Protein AF-A0AAP0PW08-F1 (afdb_monomer)

Organism: NCBI:txid461633

Solvent-accessible surface area (backbone atoms only — not comparable to full-atom values): 9220 Å² total; per-residue (Å²): 128,92,62,60,60,74,50,27,60,83,75,47,24,48,54,64,74,60,77,93,69,88,76,57,68,68,66,76,66,69,68,84,74,93,54,90,85,59,63,62,67,71,75,40,40,67,60,54,49,54,59,71,46,41,84,81,63,62,76,81,67,56,71,50,87,62,82,80,51,78,83,32,71,34,50,49,50,48,60,73,77,45,84,88,54,97,43,74,66,59,44,51,54,48,34,50,54,51,48,52,54,49,51,54,56,46,76,73,40,99,70,77,49,69,67,59,55,51,48,50,53,51,53,38,49,44,56,56,49,56,50,56,50,60,66,72,69,63,82,80,96,74,88,84,132

Secondary structure (DSSP, 8-state):
---GGGSGGGGTB--PPPP-----TTGGG---TT-SS--HHHHTHHHHHHHHGGGGG-----B--SPPPTT-HHHHHHHHHS---SSHHHHHHHHHHHHHHHHHHHHT-S---HHHHHHHHHHHHHHHHHHHHHHHT--------

Radius of gyration: 22.2 Å; Cα contacts (8 Å, |Δi|>4): 70; chains: 1; bounding box: 44×28×68 Å

Sequence (145 aa):
MYNPDRVMRQFGLKQRIPLLTNTSKELHKIDLRGKTDKDWSAEHSDYASMWTERASNIANDELLEEPMGFYDPYMVWYRRITRQFMSPRGAIVEALAHGITSIHQLTLGDDVSILRIRDMAASTLTTIHVDYRIHNMLPFFEESH

Foldseek 3Di:
DDFVLCCQVVVQFDHDDGDDDPPDCVVVVPDPPPPPPDDPCVVCVVVVVCVVCVVVVDDDHHGCPDPQDCPRPNNVVDVLVDDPDPDPVVLLVVLVVLLVVLVVVCVPDPDPDPVSVVVNVCSSVCSNVSVVCVVVPDDDPDDDD

InterPro domains:
  IPR019557 Aminotransferase-like, plant mobile domain [PF10536] (1-79)
  IPR044824 Protein MAINTENANCE OF MERISTEMS-like [PTHR46033] (1-88)

pLDDT: mean 73.43, std 14.14, range [30.44, 91.75]

Structure (mmCIF, N/CA/C/O backbone):
data_AF-A0AAP0PW08-F1
#
_entry.id   AF-A0AAP0PW08-F1
#
loop_
_atom_site.group_PDB
_atom_site.id
_atom_site.type_symbol
_atom_site.label_atom_id
_atom_site.label_alt_id
_atom_site.label_comp_id
_atom_site.label_asym_id
_atom_site.label_entity_id
_atom_site.label_seq_id
_atom_site.pdbx_PDB_ins_code
_atom_site.Cartn_x
_atom_site.Cartn_y
_atom_site.Cartn_z
_atom_site.occupancy
_atom_site.B_iso_or_equiv
_atom_site.auth_seq_id
_atom_site.auth_comp_id
_atom_site.auth_asym_id
_atom_site.auth_atom_id
_atom_site.pdbx_PDB_model_num
ATOM 1 N N . MET A 1 1 ? -9.154 -0.108 15.044 1.00 60.50 1 MET A N 1
ATOM 2 C CA . MET A 1 1 ? -9.624 1.006 14.192 1.00 60.50 1 MET A CA 1
ATOM 3 C C . MET A 1 1 ? -9.872 0.489 12.778 1.00 60.50 1 MET A C 1
ATOM 5 O O . MET A 1 1 ? -9.041 -0.262 12.275 1.00 60.50 1 MET A O 1
ATOM 9 N N . TYR A 1 2 ? -11.022 0.827 12.186 1.00 69.19 2 TYR A N 1
ATOM 10 C CA . TYR A 1 2 ? -11.402 0.460 10.814 1.00 69.19 2 TYR A CA 1
ATOM 11 C C . TYR A 1 2 ? -10.614 1.315 9.808 1.00 69.19 2 TYR A C 1
ATOM 13 O O . TYR A 1 2 ? -10.610 2.533 9.935 1.00 69.19 2 TYR A O 1
ATOM 21 N N . ASN A 1 3 ? -9.912 0.682 8.863 1.00 78.50 3 ASN A N 1
ATOM 22 C CA . ASN A 1 3 ? -9.014 1.341 7.902 1.00 78.50 3 ASN A CA 1
ATOM 23 C C . ASN A 1 3 ? -9.227 0.738 6.501 1.00 78.50 3 ASN A C 1
ATOM 25 O O . ASN A 1 3 ? -8.471 -0.151 6.090 1.00 78.50 3 ASN A O 1
ATOM 29 N N . PRO A 1 4 ? -10.305 1.131 5.802 1.00 79.88 4 PRO A N 1
ATOM 30 C CA . PRO A 1 4 ? -10.674 0.534 4.519 1.00 79.88 4 PRO A CA 1
ATOM 31 C C . PRO A 1 4 ? -9.646 0.846 3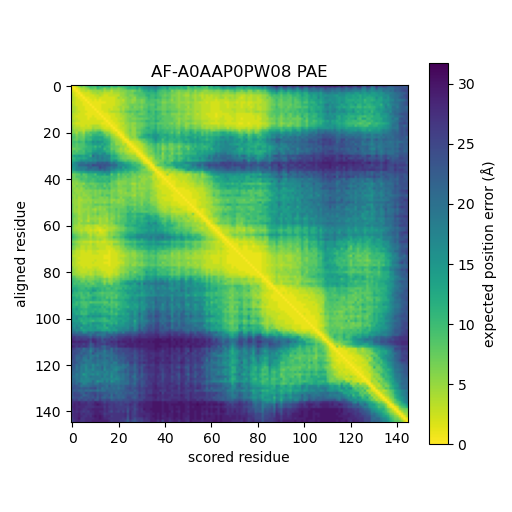.424 1.00 79.88 4 PRO A C 1
ATOM 33 O O . PRO A 1 4 ? -9.437 0.040 2.521 1.00 79.88 4 PRO A O 1
ATOM 36 N N . ASP A 1 5 ? -8.914 1.951 3.575 1.00 86.25 5 ASP A N 1
ATOM 37 C CA . ASP A 1 5 ? -7.802 2.352 2.720 1.00 86.25 5 ASP A CA 1
ATOM 38 C C . ASP A 1 5 ? -6.670 1.321 2.671 1.00 86.25 5 ASP A C 1
ATOM 40 O O . ASP A 1 5 ? -5.840 1.409 1.782 1.00 86.25 5 ASP A O 1
ATOM 44 N N . ARG A 1 6 ? -6.605 0.339 3.581 1.00 86.50 6 ARG A N 1
ATOM 45 C CA . ARG A 1 6 ? -5.544 -0.688 3.624 1.00 86.50 6 ARG A CA 1
ATOM 46 C C . ARG A 1 6 ? -5.842 -1.951 2.819 1.00 86.50 6 ARG A C 1
ATOM 48 O O . ARG A 1 6 ? -4.948 -2.784 2.674 1.00 86.50 6 ARG A O 1
ATOM 55 N N . VAL A 1 7 ? -7.075 -2.117 2.342 1.00 87.50 7 VAL A N 1
ATOM 56 C CA . VAL A 1 7 ? -7.546 -3.349 1.682 1.00 87.50 7 VAL A CA 1
ATOM 57 C C . VAL A 1 7 ? -8.101 -3.104 0.279 1.00 87.50 7 VAL A C 1
ATOM 59 O O . VAL A 1 7 ? -8.735 -3.984 -0.295 1.00 87.50 7 VAL A O 1
ATOM 62 N N . MET A 1 8 ? -7.805 -1.947 -0.318 1.00 91.00 8 MET A N 1
ATOM 63 C CA . MET A 1 8 ? -8.332 -1.515 -1.622 1.00 91.00 8 MET A CA 1
ATOM 64 C C . MET A 1 8 ? -8.099 -2.558 -2.723 1.00 91.00 8 MET A C 1
ATOM 66 O O . MET A 1 8 ? -9.009 -2.876 -3.489 1.00 91.00 8 MET A O 1
ATOM 70 N N . ARG A 1 9 ? -6.920 -3.199 -2.731 1.00 88.81 9 ARG A N 1
ATOM 71 C CA . ARG A 1 9 ? -6.566 -4.227 -3.731 1.00 88.81 9 ARG A CA 1
ATOM 72 C C . ARG A 1 9 ? -7.480 -5.449 -3.714 1.00 88.81 9 ARG A C 1
ATOM 74 O O . ARG A 1 9 ? -7.663 -6.066 -4.756 1.00 88.81 9 ARG A O 1
ATOM 81 N N . GLN A 1 10 ? -8.033 -5.819 -2.556 1.00 89.25 10 GLN A N 1
ATOM 82 C CA . GLN A 1 10 ? -8.941 -6.970 -2.448 1.00 89.25 10 GLN A CA 1
ATOM 83 C C . GLN A 1 10 ? -10.275 -6.712 -3.157 1.00 89.25 10 GLN A C 1
ATOM 85 O O . GLN A 1 10 ? -10.950 -7.657 -3.552 1.00 89.25 10 GLN A O 1
ATOM 90 N N . PHE A 1 11 ? -10.617 -5.439 -3.352 1.00 89.12 11 PHE A N 1
ATOM 91 C CA . PHE A 1 11 ? -11.830 -4.988 -4.024 1.00 89.12 11 PHE A CA 1
ATOM 92 C C . PHE A 1 11 ? -11.564 -4.483 -5.449 1.00 89.12 11 PHE A C 1
ATOM 94 O O . PHE A 1 11 ? -12.429 -3.851 -6.044 1.00 89.12 11 PHE A O 1
ATOM 101 N N . GLY A 1 12 ? -10.374 -4.747 -6.002 1.00 90.06 12 GLY A N 1
ATOM 102 C CA . GLY A 1 12 ? -10.002 -4.297 -7.346 1.00 90.06 12 GLY A CA 1
ATOM 103 C C . GLY A 1 12 ? -9.758 -2.792 -7.453 1.00 90.06 12 GLY A C 1
ATOM 104 O O . GLY A 1 12 ? -9.740 -2.261 -8.557 1.00 90.06 12 GLY A O 1
ATOM 105 N N . LEU A 1 13 ? -9.564 -2.100 -6.329 1.00 91.62 13 LEU A N 1
ATOM 106 C CA . LEU A 1 13 ? -9.265 -0.674 -6.297 1.00 91.62 13 LEU A CA 1
ATOM 107 C C . LEU A 1 13 ? -7.755 -0.437 -6.204 1.00 91.62 13 LEU A C 1
ATOM 109 O O . LEU A 1 13 ? -7.002 -1.210 -5.594 1.00 91.62 13 LEU A O 1
ATOM 113 N N . LYS A 1 14 ? -7.316 0.670 -6.795 1.00 91.75 14 LYS A N 1
ATOM 114 C CA . LYS A 1 14 ? -5.958 1.179 -6.700 1.00 91.75 14 LYS A CA 1
ATOM 115 C C . LYS A 1 14 ? -5.646 1.494 -5.247 1.00 91.75 14 LYS A C 1
ATOM 117 O O . LYS A 1 14 ? -6.441 2.059 -4.501 1.00 91.75 14 LYS A O 1
ATOM 122 N N . GLN A 1 15 ? -4.462 1.080 -4.835 1.00 91.75 15 GLN A N 1
ATOM 123 C CA . GLN A 1 15 ? -4.056 1.124 -3.448 1.00 91.75 15 GLN A CA 1
ATOM 124 C C . GLN A 1 15 ? -3.042 2.239 -3.258 1.00 91.75 15 GLN A C 1
ATOM 126 O O . GLN A 1 15 ? -1.934 2.176 -3.778 1.00 91.75 15 GLN A O 1
ATOM 131 N N . ARG A 1 16 ? -3.418 3.257 -2.485 1.00 91.00 16 ARG A N 1
ATOM 132 C CA . ARG A 1 16 ? -2.500 4.325 -2.075 1.00 91.00 16 ARG A CA 1
ATOM 133 C C . ARG A 1 16 ? -1.655 3.883 -0.887 1.00 91.00 16 ARG A C 1
ATOM 135 O O . ARG A 1 16 ? -1.939 2.871 -0.242 1.00 91.00 16 ARG A O 1
ATOM 142 N N . ILE A 1 17 ? -0.616 4.662 -0.587 1.00 91.00 17 ILE A N 1
ATOM 143 C CA . ILE A 1 17 ? 0.128 4.528 0.668 1.00 91.00 17 ILE A CA 1
ATOM 144 C C . ILE A 1 17 ? -0.852 4.823 1.816 1.00 91.00 17 ILE A C 1
ATOM 146 O O . ILE A 1 17 ? -1.349 5.948 1.884 1.00 91.00 17 ILE A O 1
ATOM 150 N N . PRO A 1 18 ? -1.144 3.846 2.694 1.00 88.06 18 PRO A N 1
ATOM 151 C CA . PRO A 1 18 ? -2.118 4.034 3.759 1.00 88.06 18 PRO A CA 1
ATOM 152 C C . PRO A 1 18 ? -1.687 5.118 4.739 1.00 88.06 18 PRO A C 1
ATOM 154 O O . PRO A 1 18 ? -0.497 5.240 5.060 1.00 88.06 18 PRO A O 1
ATOM 157 N N . LEU A 1 19 ? -2.660 5.848 5.281 1.00 85.00 19 LEU A N 1
ATOM 158 C CA . LEU A 1 19 ? -2.393 6.811 6.346 1.00 85.00 19 LEU A CA 1
ATOM 159 C C . LEU A 1 19 ? -1.889 6.089 7.601 1.00 85.00 19 LEU A C 1
ATOM 161 O O . LEU A 1 19 ? -2.204 4.919 7.854 1.00 85.00 19 LEU A O 1
ATOM 165 N N . LEU A 1 20 ? -1.086 6.789 8.405 1.00 81.31 20 LEU A N 1
ATOM 166 C CA . LEU A 1 20 ? -0.669 6.283 9.708 1.00 81.31 20 LEU A CA 1
ATOM 167 C C . LEU A 1 20 ? -1.920 6.040 10.556 1.00 81.31 20 LEU A C 1
ATOM 169 O O . LEU A 1 20 ? -2.642 6.974 10.889 1.00 81.31 20 LEU A O 1
ATOM 173 N N . THR A 1 21 ? -2.170 4.778 10.897 1.00 74.56 21 THR A N 1
ATOM 174 C CA . THR A 1 21 ? -3.247 4.418 11.819 1.00 74.56 21 THR A CA 1
ATOM 175 C C . THR A 1 21 ? -2.667 4.212 13.202 1.00 74.56 21 THR A C 1
ATOM 177 O O . THR A 1 21 ? -1.571 3.669 13.359 1.00 74.56 21 THR A O 1
ATOM 180 N N . ASN A 1 22 ? -3.440 4.589 14.214 1.00 69.12 22 ASN A N 1
ATOM 181 C CA . ASN A 1 22 ? -3.111 4.279 15.589 1.00 69.12 22 ASN A CA 1
ATOM 182 C C . ASN A 1 22 ? -3.209 2.755 15.808 1.00 69.12 22 ASN A C 1
ATOM 184 O O . ASN A 1 22 ? -4.300 2.203 15.939 1.00 69.12 22 ASN A O 1
ATOM 188 N N . THR A 1 23 ? -2.063 2.072 15.805 1.00 67.25 23 THR A N 1
ATOM 189 C CA . THR A 1 23 ? -1.914 0.674 16.243 1.00 67.25 23 THR A CA 1
ATOM 190 C C . THR A 1 23 ? -1.353 0.613 17.665 1.00 67.25 23 THR A C 1
ATOM 192 O O . THR A 1 23 ? -0.499 -0.227 17.957 1.00 67.25 23 THR A O 1
ATOM 195 N N . SER A 1 24 ? -1.734 1.560 18.531 1.00 70.12 24 SER A N 1
ATOM 196 C CA . SER A 1 24 ? -1.232 1.621 19.904 1.00 70.12 24 SER A CA 1
ATOM 197 C C . SER A 1 24 ? -1.411 0.272 20.592 1.00 70.12 24 SER A C 1
ATOM 199 O O . SER A 1 24 ? -2.507 -0.285 20.633 1.00 70.12 24 SER A O 1
ATOM 201 N N . LYS A 1 25 ? -0.326 -0.237 21.1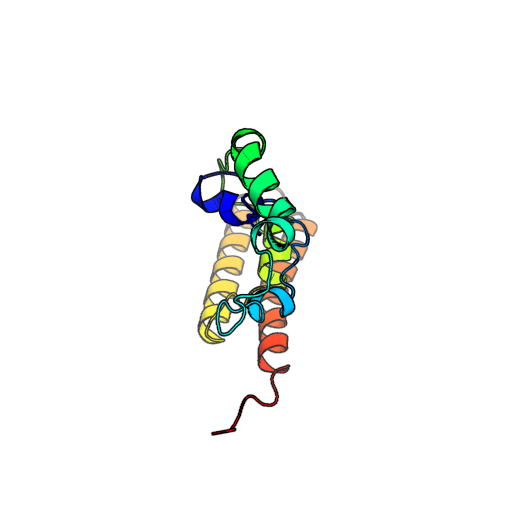79 1.00 69.25 25 LYS A N 1
ATOM 202 C CA . LYS A 1 25 ? -0.357 -1.457 21.993 1.00 69.25 25 LYS A CA 1
ATOM 203 C C . LYS A 1 25 ? -1.250 -1.301 23.224 1.00 69.25 25 LYS A C 1
ATOM 205 O O . LYS A 1 25 ? -1.723 -2.303 23.743 1.00 69.25 25 LYS A O 1
ATOM 210 N N . GLU A 1 26 ? -1.528 -0.071 23.656 1.00 70.06 26 GLU A N 1
ATOM 211 C CA . GLU A 1 26 ? -2.419 0.200 24.788 1.00 70.06 26 GLU A CA 1
ATOM 212 C C . GLU A 1 26 ? -3.863 -0.225 24.496 1.00 70.06 26 GLU A C 1
ATOM 214 O O . GLU A 1 26 ? -4.528 -0.736 25.390 1.00 70.06 26 GLU A O 1
ATOM 219 N N . LEU A 1 27 ? -4.314 -0.143 23.237 1.00 69.69 27 LEU A N 1
ATOM 220 C CA . LEU A 1 27 ? -5.611 -0.690 22.814 1.00 69.69 27 LEU A CA 1
ATOM 221 C C . LEU A 1 27 ? -5.694 -2.207 23.027 1.00 69.69 27 LEU A C 1
ATOM 223 O O . LEU A 1 27 ? -6.748 -2.720 23.382 1.00 69.69 27 LEU A O 1
ATOM 227 N N . HIS A 1 28 ? -4.580 -2.926 22.865 1.00 70.88 28 HIS A N 1
ATOM 228 C CA . HIS A 1 28 ? -4.521 -4.372 23.099 1.00 70.88 28 HIS A CA 1
ATOM 229 C C . HIS A 1 28 ? -4.517 -4.742 24.591 1.00 70.88 28 HIS A C 1
ATOM 231 O O . HIS A 1 28 ? -4.731 -5.904 24.923 1.00 70.88 28 HIS A O 1
ATOM 237 N N . LYS A 1 29 ? -4.277 -3.775 25.488 1.00 71.56 29 LYS A N 1
ATOM 238 C CA . LYS A 1 29 ? -4.345 -3.964 26.947 1.00 71.56 29 LYS A CA 1
ATOM 239 C C . LYS A 1 29 ? -5.741 -3.703 27.512 1.00 71.56 29 LYS A C 1
ATOM 241 O O . LYS A 1 29 ? -5.968 -3.915 28.703 1.00 71.56 29 LYS A O 1
ATOM 246 N N . ILE A 1 30 ? -6.669 -3.216 26.689 1.00 72.12 30 ILE A N 1
ATOM 247 C CA . ILE A 1 30 ? -8.065 -3.050 27.078 1.00 72.12 30 ILE A CA 1
ATOM 248 C C . ILE A 1 30 ? -8.705 -4.440 27.090 1.00 72.12 30 ILE A C 1
ATOM 250 O O . ILE A 1 30 ? -9.181 -4.937 26.072 1.00 72.12 30 ILE A O 1
ATOM 254 N N . ASP A 1 31 ? -8.684 -5.084 28.253 1.00 72.19 31 ASP A N 1
ATOM 255 C CA . ASP A 1 31 ? -9.401 -6.325 28.504 1.00 72.19 31 ASP A CA 1
ATOM 256 C C . ASP A 1 31 ? -10.720 -6.078 29.254 1.00 72.19 31 ASP A C 1
ATOM 258 O O . ASP A 1 31 ? -10.913 -5.076 29.949 1.00 72.19 31 ASP A O 1
ATOM 262 N N . LEU A 1 32 ? -11.657 -7.012 29.079 1.00 69.50 32 LEU A N 1
ATOM 263 C CA . LEU A 1 32 ? -12.979 -6.990 29.716 1.00 69.50 32 LEU A CA 1
ATOM 264 C C . LEU A 1 32 ? -12.970 -7.628 31.120 1.00 69.50 32 LEU A C 1
ATOM 266 O O . LEU A 1 32 ? -14.017 -7.758 31.751 1.00 69.50 32 LEU A O 1
ATOM 270 N N . ARG A 1 33 ? -11.814 -8.085 31.614 1.00 76.81 33 ARG A N 1
ATOM 271 C CA . ARG A 1 33 ? -11.719 -8.843 32.868 1.00 76.81 33 ARG A CA 1
ATOM 272 C C . ARG A 1 33 ? -11.690 -7.895 34.067 1.00 76.81 33 ARG A C 1
ATOM 274 O O . ARG A 1 33 ? -10.870 -6.990 34.125 1.00 76.81 33 ARG A O 1
ATOM 281 N N . GLY A 1 34 ? -12.570 -8.127 35.043 1.00 66.38 34 GLY A N 1
ATOM 282 C CA . GLY A 1 34 ? -12.538 -7.447 36.346 1.00 66.38 34 GLY A CA 1
ATOM 283 C C . GLY A 1 34 ? -12.971 -5.975 36.357 1.00 66.38 34 GLY A C 1
ATOM 284 O O . GLY A 1 34 ? -12.812 -5.329 37.385 1.00 66.38 34 GLY A O 1
ATOM 285 N N . LYS A 1 35 ? -13.522 -5.443 35.257 1.00 68.25 35 LYS A N 1
ATOM 286 C CA . LYS A 1 35 ? -13.912 -4.026 35.121 1.00 68.25 35 LYS A CA 1
ATOM 287 C C . LYS A 1 35 ? -15.427 -3.844 35.089 1.00 68.25 35 LYS A C 1
ATOM 289 O O . LYS A 1 35 ? -15.998 -3.468 34.066 1.00 68.25 35 LYS A O 1
ATOM 294 N N . THR A 1 36 ? -16.080 -4.163 36.203 1.00 67.81 36 THR A N 1
ATOM 295 C CA . THR A 1 36 ? -17.524 -3.936 36.411 1.00 67.81 36 THR A CA 1
ATOM 296 C C . THR A 1 36 ? -17.870 -2.474 36.703 1.00 67.81 36 THR A C 1
ATOM 298 O O . THR A 1 36 ? -19.036 -2.106 36.644 1.00 67.81 36 THR A O 1
ATOM 301 N N . ASP A 1 37 ? -16.872 -1.649 37.010 1.00 76.00 37 ASP A N 1
ATOM 302 C CA . ASP A 1 37 ? -16.968 -0.221 37.328 1.00 76.00 37 ASP A CA 1
ATOM 303 C C . ASP A 1 37 ? -16.654 0.701 36.137 1.00 76.00 37 ASP A C 1
ATOM 305 O O . ASP A 1 37 ? -16.841 1.915 36.226 1.00 76.00 37 ASP A O 1
ATOM 309 N N . LYS A 1 38 ? -16.182 0.146 35.014 1.00 76.75 38 LYS A N 1
ATOM 310 C CA . LYS A 1 38 ? -15.782 0.932 33.847 1.00 76.75 38 LYS A CA 1
ATOM 311 C C . LYS A 1 38 ? -16.970 1.171 32.914 1.00 76.75 38 LYS A C 1
ATOM 313 O O . LYS A 1 38 ? -17.582 0.224 32.421 1.00 76.75 38 LYS A O 1
ATOM 318 N N . ASP A 1 39 ? -17.260 2.439 32.631 1.00 82.88 39 ASP A N 1
ATOM 319 C CA . 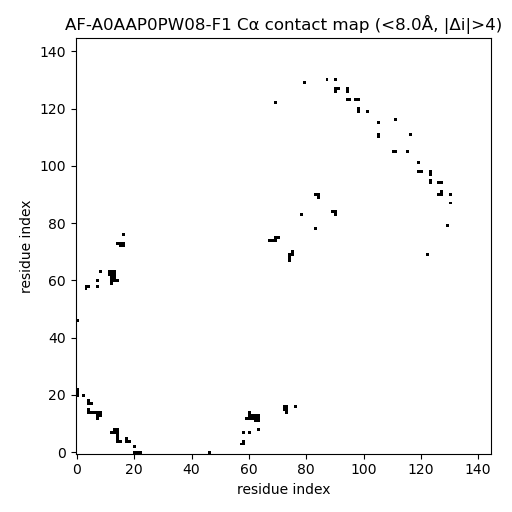ASP A 1 39 ? -18.258 2.817 31.631 1.00 82.88 39 ASP A CA 1
ATOM 320 C C . ASP A 1 39 ? -17.700 2.613 30.215 1.00 82.88 39 ASP A C 1
ATOM 322 O O . ASP A 1 39 ? -17.065 3.483 29.616 1.00 82.88 39 ASP A O 1
ATOM 326 N N . TRP A 1 40 ? -17.942 1.421 29.675 1.00 80.69 40 TRP A N 1
ATOM 327 C CA . TRP A 1 40 ? -17.558 1.048 28.317 1.00 80.69 40 TRP A CA 1
ATOM 328 C C . TRP A 1 40 ? -18.251 1.881 27.235 1.00 80.69 40 TRP A C 1
ATOM 330 O O . TRP A 1 40 ? -17.728 1.966 26.124 1.00 80.69 40 TRP A O 1
ATOM 340 N N . SER A 1 41 ? -19.409 2.481 27.537 1.00 81.62 41 SER A N 1
ATOM 341 C CA . SER A 1 41 ? -20.123 3.334 26.586 1.00 81.62 41 SER A CA 1
ATOM 342 C C . SER A 1 41 ? -19.404 4.668 26.395 1.00 81.62 41 SER A C 1
ATOM 344 O O . SER A 1 41 ? -19.259 5.115 25.259 1.00 81.62 41 SER A O 1
ATOM 346 N N . ALA A 1 42 ? -18.866 5.235 27.478 1.00 84.00 42 ALA A N 1
ATOM 347 C CA . ALA A 1 42 ? -18.014 6.417 27.433 1.00 84.00 42 ALA A CA 1
ATOM 348 C C . ALA A 1 42 ? -16.624 6.101 26.857 1.00 84.00 42 ALA A C 1
ATOM 350 O O . ALA A 1 42 ? -16.127 6.840 26.017 1.00 84.00 42 ALA A O 1
ATOM 351 N N . GLU A 1 43 ? -16.008 4.978 27.245 1.00 82.62 43 GLU A N 1
ATOM 352 C CA . GLU A 1 43 ? -14.673 4.593 26.752 1.00 82.62 43 GLU A CA 1
ATOM 353 C C . GLU A 1 43 ? -14.648 4.357 25.229 1.00 82.62 43 GLU A C 1
ATOM 355 O O . GLU A 1 43 ? -13.651 4.636 24.563 1.00 82.62 43 GLU A O 1
ATOM 360 N N . HIS A 1 44 ? -15.731 3.810 24.668 1.00 82.69 44 HIS A N 1
ATOM 361 C CA . HIS A 1 44 ? -15.820 3.464 23.248 1.00 82.69 44 HIS A CA 1
ATOM 362 C C . HIS A 1 44 ? -16.768 4.366 22.445 1.00 82.69 44 HIS A C 1
ATOM 364 O O . HIS A 1 44 ? -17.105 4.017 21.308 1.00 82.69 44 HIS A O 1
ATOM 370 N N . SER A 1 45 ? -17.178 5.518 22.987 1.00 86.62 45 SER A N 1
ATOM 371 C CA . SER A 1 45 ? -18.108 6.445 22.323 1.00 86.62 45 SER A CA 1
ATOM 372 C C . SER A 1 45 ? -17.622 6.854 20.934 1.00 86.62 45 SER A C 1
ATOM 374 O O . SER A 1 45 ? -18.398 6.884 19.976 1.00 86.62 45 SER A O 1
ATOM 376 N N . ASP A 1 46 ? -16.320 7.096 20.803 1.00 83.06 46 ASP A N 1
ATOM 377 C CA . ASP A 1 46 ? -15.704 7.515 19.547 1.00 83.06 46 ASP A CA 1
ATOM 378 C C . ASP A 1 46 ? -15.787 6.398 18.500 1.00 83.06 46 ASP A C 1
ATOM 380 O O . ASP A 1 46 ? -16.185 6.631 17.359 1.00 83.06 46 ASP A O 1
ATOM 384 N N . TYR A 1 47 ? -15.516 5.148 18.893 1.00 80.00 47 TYR A N 1
ATOM 385 C CA . TYR A 1 47 ? -15.634 3.994 17.995 1.00 80.00 47 TYR A CA 1
ATOM 386 C C . TYR A 1 47 ? -17.085 3.727 17.582 1.00 80.00 47 TYR A C 1
ATOM 388 O O . TYR A 1 47 ? -17.341 3.396 16.422 1.00 80.00 47 TYR A O 1
ATOM 396 N N . ALA A 1 48 ? -18.036 3.883 18.507 1.00 85.12 48 ALA A N 1
ATOM 397 C CA . ALA A 1 48 ? -19.462 3.750 18.217 1.00 85.12 48 ALA A CA 1
ATOM 398 C C . ALA A 1 48 ? -19.939 4.826 17.226 1.00 85.12 48 ALA A C 1
ATOM 400 O O . ALA A 1 48 ? -20.702 4.528 16.301 1.00 85.12 48 ALA A O 1
ATOM 401 N N . SER A 1 49 ? -19.435 6.053 17.368 1.00 86.50 49 SER A N 1
ATOM 402 C CA . SER A 1 49 ? -19.727 7.168 16.461 1.00 86.50 49 SER A CA 1
ATOM 403 C C . SER A 1 49 ? -19.162 6.897 15.064 1.00 86.50 49 SER A C 1
ATOM 405 O O . SER A 1 49 ? -19.911 6.899 14.087 1.00 86.50 49 SER A O 1
ATOM 407 N N . MET A 1 50 ? -17.888 6.494 14.969 1.00 82.88 50 MET A N 1
ATOM 408 C CA . MET A 1 50 ? -17.263 6.082 13.702 1.00 82.88 50 MET A CA 1
ATOM 409 C C . MET A 1 50 ? -18.029 4.947 13.002 1.00 82.88 50 MET A C 1
ATOM 411 O O . MET A 1 50 ? -18.184 4.955 11.781 1.00 82.88 50 MET A O 1
ATOM 415 N N . TRP A 1 51 ? -18.516 3.955 13.757 1.00 84.19 51 TRP A N 1
ATOM 416 C CA . TRP A 1 51 ? -19.301 2.849 13.200 1.00 84.19 51 TRP A CA 1
ATOM 417 C C . TRP A 1 51 ? -20.690 3.284 12.719 1.00 84.19 51 TRP A C 1
ATOM 419 O O . TRP A 1 51 ? -21.215 2.734 11.745 1.00 84.19 51 TRP A O 1
ATOM 429 N N . THR A 1 52 ? -21.301 4.262 13.386 1.00 87.75 52 THR A N 1
ATOM 430 C CA . THR A 1 52 ? -22.578 4.853 12.962 1.00 87.75 52 THR A CA 1
ATOM 431 C C . THR A 1 52 ? -22.408 5.584 11.630 1.00 87.75 52 THR A C 1
ATOM 433 O O . THR A 1 52 ? -23.222 5.420 10.725 1.00 87.75 52 THR A O 1
ATOM 436 N N . GLU A 1 53 ? -21.279 6.266 11.452 1.00 86.19 53 GLU A N 1
ATOM 437 C CA . GLU A 1 53 ? -20.907 6.987 10.229 1.00 86.19 53 GLU A CA 1
ATOM 438 C C . GLU A 1 53 ? -20.277 6.098 9.142 1.00 86.19 53 GLU A C 1
ATOM 440 O O . GLU A 1 53 ? -19.769 6.593 8.135 1.00 86.19 53 GLU A O 1
ATOM 445 N N . ARG A 1 54 ? -20.305 4.767 9.292 1.00 85.31 54 ARG A N 1
ATOM 446 C CA . ARG A 1 54 ? -19.630 3.838 8.365 1.00 85.31 54 ARG A CA 1
ATOM 447 C C . ARG A 1 54 ? -20.039 4.001 6.899 1.00 85.31 54 ARG A C 1
ATOM 449 O O . ARG A 1 54 ? -19.210 3.792 6.022 1.00 85.31 54 ARG A O 1
ATOM 456 N N . ALA A 1 55 ? -21.291 4.379 6.629 1.00 84.88 55 ALA A N 1
ATOM 457 C CA . ALA A 1 55 ? -21.789 4.585 5.267 1.00 84.88 55 ALA A CA 1
ATOM 458 C C . ALA A 1 55 ? -21.106 5.772 4.565 1.00 84.88 55 ALA A C 1
ATOM 460 O O . ALA A 1 55 ? -20.936 5.751 3.351 1.00 84.88 55 ALA A O 1
ATOM 461 N N . SER A 1 56 ? -20.663 6.767 5.335 1.00 82.81 56 SER A N 1
ATOM 462 C CA . SER A 1 56 ? -19.888 7.909 4.842 1.00 82.81 56 SER A CA 1
ATOM 463 C C . SER A 1 56 ? -18.398 7.582 4.678 1.00 82.81 56 SER A C 1
ATOM 465 O O . SER A 1 56 ? -17.675 8.335 4.037 1.00 82.81 56 SER A O 1
ATOM 467 N N . ASN A 1 57 ? -17.938 6.453 5.228 1.00 75.38 57 ASN A N 1
ATOM 468 C CA . ASN A 1 57 ? -16.542 6.005 5.238 1.00 75.38 57 ASN A CA 1
ATOM 469 C C . ASN A 1 57 ? -16.299 4.817 4.286 1.00 75.38 57 ASN A C 1
ATOM 471 O O . ASN A 1 57 ? -15.484 3.930 4.561 1.00 75.38 57 ASN A O 1
ATOM 475 N N . ILE A 1 58 ? -17.027 4.774 3.168 1.00 80.69 58 ILE A N 1
ATOM 476 C CA . ILE A 1 58 ? -16.773 3.818 2.088 1.00 80.69 58 ILE A CA 1
ATOM 477 C C . ILE A 1 58 ? -15.557 4.309 1.309 1.00 80.69 58 ILE A C 1
ATOM 479 O O . ILE A 1 58 ? -15.545 5.430 0.801 1.00 80.69 58 ILE A O 1
ATOM 483 N N . ALA A 1 59 ? -14.526 3.473 1.218 1.00 77.88 59 ALA A N 1
ATOM 484 C CA . ALA A 1 59 ? -13.359 3.819 0.431 1.00 77.88 59 ALA A CA 1
ATOM 485 C C . ALA A 1 59 ? -13.718 3.825 -1.060 1.00 77.88 59 ALA A C 1
ATOM 487 O O . ALA A 1 59 ? -14.314 2.880 -1.575 1.00 77.88 59 ALA A O 1
ATOM 488 N N . ASN A 1 60 ? -13.357 4.913 -1.729 1.00 80.50 60 ASN A N 1
ATOM 489 C CA . ASN A 1 60 ? -13.603 5.132 -3.143 1.00 80.50 60 ASN A CA 1
ATOM 490 C C . ASN A 1 60 ? -12.277 5.558 -3.774 1.00 80.50 60 ASN A C 1
ATOM 492 O O . ASN A 1 60 ? -11.658 6.519 -3.316 1.00 80.50 60 ASN A O 1
ATOM 496 N N . ASP A 1 61 ? -11.810 4.802 -4.759 1.00 85.94 61 ASP A N 1
ATOM 497 C CA . ASP A 1 61 ? -10.591 5.104 -5.506 1.00 85.94 61 ASP A CA 1
ATOM 498 C C . ASP A 1 61 ? -10.716 4.534 -6.923 1.00 85.94 61 ASP A C 1
ATOM 500 O O . ASP A 1 61 ? -11.706 3.886 -7.262 1.00 85.94 61 ASP A O 1
ATOM 504 N N . GLU A 1 62 ? -9.716 4.793 -7.757 1.00 89.56 62 GLU A N 1
ATOM 505 C CA . GLU A 1 62 ? -9.670 4.296 -9.133 1.00 89.56 62 GLU A CA 1
ATOM 506 C C . GLU A 1 62 ? -9.688 2.762 -9.173 1.00 89.56 62 GLU A C 1
ATOM 508 O O . GLU A 1 62 ? -9.076 2.104 -8.329 1.00 89.56 62 GLU A O 1
ATOM 513 N N . LEU A 1 63 ? -10.348 2.175 -10.174 1.00 89.81 63 LEU A N 1
ATOM 514 C CA . LEU A 1 63 ? -10.214 0.745 -10.444 1.00 89.81 63 LEU A CA 1
ATOM 515 C C . LEU A 1 63 ? -8.775 0.432 -10.862 1.00 89.81 63 LEU A C 1
ATOM 517 O O . LEU A 1 63 ? -8.132 1.183 -11.595 1.00 89.81 63 LEU A O 1
ATOM 521 N N . LEU A 1 64 ? -8.271 -0.702 -10.392 1.00 88.06 64 LEU A N 1
ATOM 522 C CA . LEU A 1 64 ? -6.976 -1.219 -10.794 1.00 88.06 64 LEU A CA 1
ATOM 523 C C . LEU A 1 64 ? -7.128 -1.966 -12.127 1.00 88.06 64 LEU A C 1
ATOM 525 O O . LEU A 1 64 ? -7.306 -3.182 -12.141 1.00 88.06 64 LEU A O 1
ATOM 529 N N . GLU A 1 65 ? -7.089 -1.229 -13.236 1.00 81.44 65 GLU A N 1
ATOM 530 C CA . GLU A 1 65 ? -7.197 -1.800 -14.590 1.00 81.44 65 GLU A CA 1
ATOM 531 C C . GLU A 1 65 ? -5.942 -2.587 -14.994 1.00 81.44 65 GLU A C 1
ATOM 533 O O . GLU A 1 65 ? -6.033 -3.625 -15.648 1.00 81.44 65 GLU A O 1
ATOM 538 N N . GLU A 1 66 ? -4.771 -2.136 -14.541 1.00 82.56 66 GLU A N 1
ATOM 539 C CA . GLU A 1 66 ? -3.479 -2.764 -14.814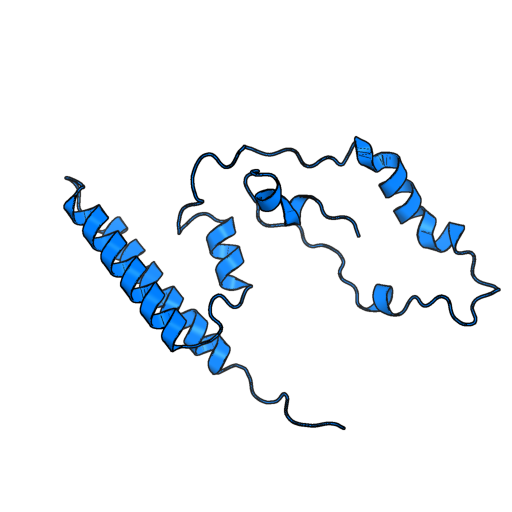 1.00 82.56 66 GLU A CA 1
ATOM 540 C C . GLU A 1 66 ? -2.693 -3.022 -13.522 1.00 82.56 66 GLU A C 1
ATOM 542 O O . GLU A 1 66 ? -2.865 -2.306 -12.527 1.00 82.56 66 GLU A O 1
ATOM 547 N N . PRO A 1 67 ? -1.785 -4.018 -13.502 1.00 81.81 67 PRO A N 1
ATOM 548 C CA . PRO A 1 67 ? -0.861 -4.194 -12.391 1.00 81.81 67 PRO A CA 1
ATOM 549 C C . PRO A 1 67 ? -0.071 -2.907 -12.117 1.00 81.81 67 PRO A C 1
ATOM 551 O O . PRO A 1 67 ? 0.524 -2.331 -13.025 1.00 81.81 67 PRO A O 1
ATOM 554 N N . MET A 1 68 ? -0.019 -2.477 -10.851 1.00 85.62 68 MET A N 1
ATOM 555 C CA . MET A 1 68 ? 0.775 -1.305 -10.465 1.00 85.62 68 MET A CA 1
ATOM 556 C C . MET A 1 68 ? 2.236 -1.502 -10.874 1.00 85.62 68 MET A C 1
ATOM 558 O O . MET A 1 68 ? 2.861 -2.509 -10.526 1.00 85.62 68 MET A O 1
ATOM 562 N N . GLY A 1 69 ? 2.771 -0.523 -11.604 1.00 79.81 69 GLY A N 1
ATOM 563 C CA . GLY A 1 69 ? 4.131 -0.567 -12.125 1.00 79.81 69 GLY A CA 1
ATOM 564 C C . GLY A 1 69 ? 5.184 -0.684 -11.024 1.00 79.81 69 GLY A C 1
ATOM 565 O O . GLY A 1 69 ? 4.947 -0.375 -9.854 1.00 79.81 69 GLY A O 1
ATOM 566 N N . PHE A 1 70 ? 6.395 -1.100 -11.400 1.00 76.81 70 PHE A N 1
ATOM 567 C CA . PHE A 1 70 ? 7.476 -1.279 -10.434 1.00 76.81 70 PHE A CA 1
ATOM 568 C C . PHE A 1 70 ? 7.754 0.010 -9.643 1.00 76.81 70 PHE A C 1
ATOM 570 O O . PHE A 1 70 ? 7.830 -0.051 -8.421 1.00 76.81 70 PHE A O 1
ATOM 577 N N . TYR A 1 71 ? 7.826 1.174 -10.292 1.00 80.69 71 TYR A N 1
ATOM 578 C CA . TYR A 1 71 ? 8.080 2.468 -9.631 1.00 80.69 71 TYR A CA 1
ATOM 579 C C . TYR A 1 71 ? 6.839 3.155 -9.067 1.00 80.69 71 TYR A C 1
ATOM 581 O O . TYR A 1 71 ? 6.939 4.300 -8.627 1.00 80.69 71 TYR A O 1
ATOM 589 N N . ASP A 1 72 ? 5.683 2.488 -9.061 1.00 86.94 72 ASP A N 1
ATOM 590 C CA . ASP A 1 72 ? 4.497 3.054 -8.432 1.00 86.94 72 ASP A CA 1
ATOM 591 C C . ASP A 1 72 ? 4.804 3.405 -6.956 1.00 86.94 72 ASP A C 1
ATOM 593 O O . ASP A 1 72 ? 5.398 2.580 -6.244 1.00 86.94 72 ASP A O 1
ATOM 597 N N . PRO A 1 73 ? 4.442 4.611 -6.470 1.00 89.94 73 PRO A N 1
ATOM 598 C CA . PRO A 1 73 ? 4.756 5.043 -5.110 1.00 89.94 73 PRO A CA 1
ATOM 599 C C . PRO A 1 73 ? 4.301 4.059 -4.029 1.00 89.94 73 PRO A C 1
ATOM 601 O O . PRO A 1 73 ? 5.023 3.838 -3.051 1.00 89.94 73 PRO A O 1
ATOM 604 N N . TYR A 1 74 ? 3.133 3.432 -4.205 1.00 90.56 74 TYR A N 1
ATOM 605 C CA . TYR A 1 74 ? 2.656 2.406 -3.290 1.00 90.56 74 TYR A CA 1
ATOM 606 C C . TYR A 1 74 ? 3.513 1.145 -3.375 1.00 90.56 74 TYR A C 1
ATOM 608 O O . TYR A 1 74 ? 3.898 0.613 -2.335 1.00 90.56 74 TYR A O 1
ATOM 616 N N . MET A 1 75 ? 3.867 0.680 -4.575 1.00 88.81 75 MET A N 1
ATOM 617 C CA . MET A 1 75 ? 4.705 -0.513 -4.733 1.00 88.81 75 MET A CA 1
ATOM 618 C C . MET A 1 75 ? 6.106 -0.305 -4.142 1.00 88.81 75 MET A C 1
ATOM 620 O O . MET A 1 75 ? 6.618 -1.185 -3.451 1.00 88.81 75 MET A O 1
ATOM 624 N N . VAL A 1 76 ? 6.704 0.876 -4.314 1.00 86.56 76 VAL A N 1
ATOM 625 C CA . VAL A 1 76 ? 7.977 1.241 -3.667 1.00 86.56 7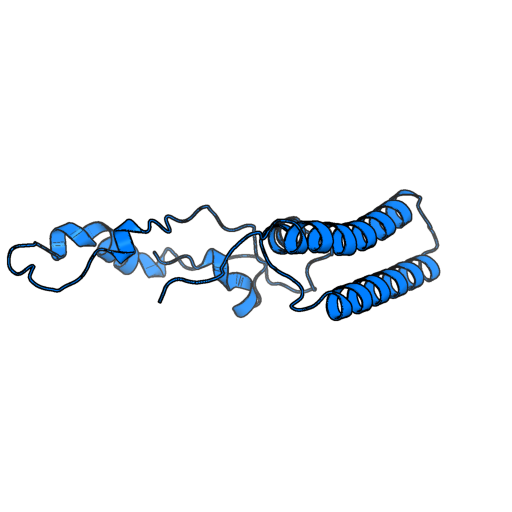6 VAL A CA 1
ATOM 626 C C . VAL A 1 76 ? 7.846 1.226 -2.141 1.00 86.56 76 VAL A C 1
ATOM 628 O O . VAL A 1 76 ? 8.688 0.647 -1.450 1.00 86.56 76 VAL A O 1
ATOM 631 N N . TRP A 1 77 ? 6.781 1.824 -1.601 1.00 90.12 77 TRP A N 1
ATOM 632 C CA . TRP A 1 77 ? 6.509 1.816 -0.164 1.00 90.12 77 TRP A CA 1
ATOM 633 C C . TRP A 1 77 ? 6.298 0.396 0.378 1.00 90.12 77 TRP A C 1
ATOM 635 O O . TRP A 1 77 ? 6.920 0.026 1.373 1.00 90.12 77 TRP A O 1
ATOM 645 N N . TYR A 1 78 ? 5.477 -0.408 -0.298 1.00 88.31 78 TYR A N 1
ATOM 646 C CA . TYR A 1 78 ? 5.125 -1.772 0.088 1.00 88.31 78 TYR A CA 1
ATOM 647 C C . TYR A 1 78 ? 6.367 -2.657 0.187 1.00 88.31 78 TYR A C 1
ATOM 649 O O . TYR A 1 78 ? 6.588 -3.293 1.217 1.00 88.31 78 TYR A O 1
ATOM 657 N N . ARG A 1 79 ? 7.231 -2.642 -0.835 1.00 86.06 79 ARG A N 1
ATOM 658 C CA . ARG A 1 79 ? 8.479 -3.421 -0.832 1.00 86.06 79 ARG A CA 1
ATOM 659 C C . ARG A 1 79 ? 9.456 -2.979 0.252 1.00 86.06 79 ARG A C 1
ATOM 661 O O . ARG A 1 79 ? 10.178 -3.802 0.796 1.00 86.06 79 ARG A O 1
ATOM 668 N N . ARG A 1 80 ? 9.459 -1.690 0.601 1.00 84.12 80 ARG A N 1
ATOM 669 C CA . ARG A 1 80 ? 10.305 -1.157 1.678 1.00 84.12 80 ARG A CA 1
ATOM 670 C C . ARG A 1 80 ? 9.871 -1.635 3.065 1.00 84.12 80 ARG A C 1
ATOM 672 O O . ARG A 1 80 ? 10.722 -1.782 3.936 1.00 84.12 80 ARG A O 1
ATOM 679 N N . ILE A 1 81 ? 8.568 -1.803 3.295 1.00 81.69 81 ILE A N 1
ATOM 680 C CA . ILE A 1 81 ? 8.019 -2.084 4.632 1.00 81.69 81 ILE A CA 1
ATOM 681 C C . ILE A 1 81 ? 7.630 -3.551 4.853 1.00 81.69 81 ILE A C 1
ATOM 683 O O . ILE A 1 81 ? 7.305 -3.925 5.978 1.00 81.69 81 ILE A O 1
ATOM 687 N N . THR A 1 82 ? 7.649 -4.381 3.810 1.00 80.44 82 THR A N 1
ATOM 688 C CA . THR A 1 82 ? 7.282 -5.799 3.893 1.00 80.44 82 THR A CA 1
ATOM 689 C C . THR A 1 82 ? 8.460 -6.705 3.571 1.00 80.44 82 THR A C 1
ATOM 691 O O . THR A 1 82 ? 9.357 -6.350 2.811 1.00 80.44 82 THR A O 1
ATOM 694 N N . ARG A 1 83 ? 8.450 -7.910 4.147 1.00 80.88 83 ARG A N 1
ATOM 695 C CA . ARG A 1 83 ? 9.311 -8.998 3.681 1.00 80.88 83 ARG A CA 1
ATOM 696 C C . ARG A 1 83 ? 8.690 -9.585 2.425 1.00 80.88 83 ARG A C 1
ATOM 698 O O . ARG A 1 83 ? 7.629 -10.196 2.500 1.00 80.88 83 ARG A O 1
ATOM 705 N N . GLN A 1 84 ? 9.344 -9.372 1.292 1.00 76.62 84 GLN A N 1
ATOM 706 C CA . GLN A 1 84 ? 8.851 -9.846 0.003 1.00 76.62 84 GLN A CA 1
ATOM 707 C C . GLN A 1 84 ? 9.089 -11.341 -0.204 1.00 76.62 84 GLN A C 1
ATOM 709 O O . GLN A 1 84 ? 8.267 -12.020 -0.812 1.00 76.62 84 GLN A O 1
ATOM 714 N N . PHE A 1 85 ? 10.200 -11.852 0.326 1.00 79.69 85 PHE A N 1
ATOM 715 C CA . PHE A 1 85 ? 10.622 -13.228 0.125 1.00 79.69 85 PHE A CA 1
ATOM 716 C C . PHE A 1 85 ? 10.857 -13.904 1.467 1.00 79.69 85 PHE A C 1
ATOM 718 O O . PHE A 1 85 ? 11.417 -13.330 2.400 1.00 79.69 85 PHE A O 1
ATOM 725 N N . MET A 1 86 ? 10.434 -15.162 1.556 1.00 79.88 86 MET A N 1
ATOM 726 C CA . MET A 1 86 ? 10.695 -15.999 2.728 1.00 79.88 86 MET A CA 1
ATOM 727 C C . MET A 1 86 ? 12.096 -16.625 2.693 1.00 79.88 86 MET A C 1
ATOM 729 O O . MET A 1 86 ? 12.543 -17.165 3.699 1.00 79.88 86 MET A O 1
ATOM 733 N N . SER A 1 87 ? 12.787 -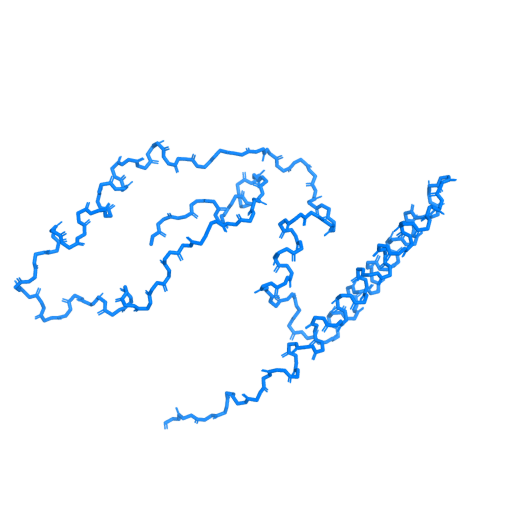16.584 1.546 1.00 81.62 87 SER A N 1
ATOM 734 C CA . SER A 1 87 ? 14.137 -17.134 1.398 1.00 81.62 87 SER A CA 1
ATOM 735 C C . SER A 1 87 ? 14.994 -16.330 0.411 1.00 81.62 87 SER A C 1
ATOM 737 O O . SER A 1 87 ? 14.456 -15.825 -0.581 1.00 81.62 87 SER A O 1
ATOM 739 N N . PRO A 1 88 ? 16.330 -16.310 0.596 1.00 75.19 88 PRO A N 1
ATOM 740 C CA . PRO A 1 88 ? 17.262 -15.691 -0.351 1.00 75.19 88 PRO A CA 1
ATOM 741 C C . PRO A 1 88 ? 17.163 -16.269 -1.765 1.00 75.19 88 PRO A C 1
ATOM 743 O O . PRO A 1 88 ? 17.317 -15.562 -2.755 1.00 75.19 88 PRO A O 1
ATOM 746 N N . ARG A 1 89 ? 16.882 -17.572 -1.883 1.00 78.38 89 ARG A N 1
ATOM 747 C CA . ARG A 1 89 ? 16.752 -18.225 -3.190 1.00 78.38 89 ARG A CA 1
ATOM 748 C C . ARG A 1 89 ? 15.533 -17.712 -3.954 1.00 78.38 89 ARG A C 1
ATOM 750 O O . ARG A 1 89 ? 15.643 -17.474 -5.152 1.00 78.38 89 ARG A O 1
ATOM 757 N N . GLY A 1 90 ? 14.404 -17.523 -3.267 1.00 77.75 90 GLY A N 1
ATOM 758 C CA . GLY A 1 90 ? 13.199 -16.941 -3.865 1.00 77.75 90 GLY A CA 1
ATOM 759 C C . GLY A 1 90 ? 13.446 -15.523 -4.378 1.00 77.75 90 GLY A C 1
ATOM 760 O O . GLY A 1 90 ? 13.068 -15.206 -5.500 1.00 77.75 90 GLY A O 1
ATOM 761 N N . ALA A 1 91 ? 14.175 -14.721 -3.604 1.00 75.06 91 ALA A N 1
ATOM 762 C CA . ALA A 1 91 ? 14.562 -13.373 -3.999 1.00 75.06 91 ALA A CA 1
ATOM 763 C C . ALA A 1 91 ? 15.443 -13.325 -5.252 1.00 75.06 91 ALA A C 1
ATOM 765 O O . ALA A 1 91 ? 15.200 -12.528 -6.155 1.00 75.06 91 ALA A O 1
ATOM 766 N N . ILE A 1 92 ? 16.456 -14.196 -5.330 1.00 75.38 92 ILE A N 1
ATOM 767 C CA . ILE A 1 92 ? 17.359 -14.263 -6.487 1.00 75.38 92 ILE A CA 1
ATOM 768 C C . ILE A 1 92 ? 16.592 -14.656 -7.751 1.00 75.38 92 ILE A C 1
ATOM 770 O O . ILE A 1 92 ? 16.797 -14.051 -8.801 1.00 75.38 92 ILE A O 1
ATOM 774 N N . VAL A 1 93 ? 15.707 -15.654 -7.659 1.00 80.50 93 VAL A N 1
ATOM 775 C CA . VAL A 1 93 ? 14.895 -16.093 -8.803 1.00 80.50 93 VAL A CA 1
ATOM 776 C C . VAL A 1 93 ? 14.017 -14.951 -9.312 1.00 80.50 93 VAL A C 1
ATOM 778 O O . VAL A 1 93 ? 13.983 -14.712 -10.517 1.00 80.50 93 VAL A O 1
ATOM 781 N N . GLU A 1 94 ? 13.381 -14.200 -8.415 1.00 78.62 94 GLU A N 1
ATOM 782 C CA . GLU A 1 94 ? 12.525 -13.079 -8.805 1.00 78.62 94 GLU A CA 1
ATOM 783 C C . GLU A 1 94 ? 13.329 -11.903 -9.378 1.00 78.62 94 GLU A C 1
ATOM 785 O O . GLU A 1 94 ? 12.950 -11.317 -10.390 1.00 78.62 94 GLU A O 1
ATOM 790 N N . ALA A 1 95 ? 14.493 -11.590 -8.800 1.00 75.06 95 ALA A N 1
ATOM 791 C CA . ALA A 1 95 ? 15.400 -10.578 -9.339 1.00 75.06 95 ALA A CA 1
ATOM 792 C C . ALA A 1 95 ? 15.858 -10.925 -10.769 1.00 75.06 95 ALA A C 1
ATOM 794 O O . ALA A 1 95 ? 15.899 -10.053 -11.639 1.00 75.06 95 ALA A O 1
ATOM 795 N N . LEU A 1 96 ? 16.158 -12.202 -11.033 1.00 77.88 96 LEU A N 1
ATOM 796 C CA . LEU A 1 96 ? 16.501 -12.688 -12.371 1.00 77.88 96 LEU A CA 1
ATOM 797 C C . LEU A 1 96 ? 15.308 -12.601 -13.330 1.00 77.88 96 LEU A C 1
ATOM 799 O O . LEU A 1 96 ? 15.469 -12.116 -14.449 1.00 77.88 96 LEU A O 1
ATOM 803 N N . ALA A 1 97 ? 14.113 -13.009 -12.896 1.00 78.38 97 ALA A N 1
ATOM 804 C CA . ALA A 1 97 ? 12.895 -12.925 -13.702 1.00 78.38 97 ALA A CA 1
ATOM 805 C C . ALA A 1 97 ? 12.551 -11.472 -14.079 1.00 78.38 97 ALA A C 1
ATOM 807 O O . ALA A 1 97 ? 12.250 -11.181 -15.242 1.00 78.38 97 ALA A O 1
ATOM 808 N N . HIS A 1 98 ? 12.670 -10.537 -13.132 1.00 73.25 98 HIS A N 1
ATOM 809 C CA . HIS A 1 98 ? 12.508 -9.106 -13.386 1.00 73.25 98 HIS A CA 1
ATOM 810 C C . HIS A 1 98 ? 13.565 -8.563 -14.349 1.00 73.25 98 HIS A C 1
ATOM 812 O O . HIS A 1 98 ? 13.217 -7.818 -15.268 1.00 73.25 98 HIS A O 1
ATOM 818 N N . GLY A 1 99 ? 14.833 -8.950 -14.180 1.00 71.69 99 GLY A N 1
ATOM 819 C CA . GLY A 1 99 ? 15.914 -8.565 -15.086 1.00 71.69 99 GLY A CA 1
ATOM 820 C C . GLY A 1 99 ? 15.655 -9.024 -16.523 1.00 71.69 99 GLY A C 1
ATOM 821 O O . GLY A 1 99 ? 15.725 -8.218 -17.445 1.00 71.69 99 GLY A O 1
ATOM 822 N N . ILE A 1 100 ? 15.264 -10.288 -16.714 1.00 76.44 100 ILE A N 1
ATOM 823 C CA . ILE A 1 100 ? 14.938 -10.854 -18.034 1.00 76.44 100 ILE A CA 1
ATOM 824 C C . ILE A 1 100 ? 13.739 -10.136 -18.663 1.00 76.44 100 ILE A C 1
ATOM 826 O O . ILE A 1 100 ? 13.798 -9.740 -19.826 1.00 76.44 100 ILE A O 1
ATOM 830 N N . THR A 1 101 ? 12.671 -9.917 -17.891 1.00 72.06 101 THR A N 1
ATOM 831 C CA . THR A 1 101 ? 11.470 -9.205 -18.364 1.00 72.06 101 THR A CA 1
ATOM 832 C C . THR A 1 101 ? 11.808 -7.780 -18.800 1.00 72.06 101 THR A C 1
ATOM 834 O O . THR A 1 101 ? 11.344 -7.314 -19.839 1.00 72.06 101 THR A O 1
ATOM 837 N N . SER A 1 102 ? 12.664 -7.100 -18.039 1.00 69.56 102 SER A N 1
ATOM 838 C CA . SER A 1 102 ? 13.098 -5.736 -18.341 1.00 69.56 102 SER A CA 1
ATOM 839 C C . SER A 1 102 ? 13.973 -5.682 -19.598 1.00 69.56 102 SER A C 1
ATOM 841 O O . SER A 1 102 ? 13.775 -4.809 -20.440 1.00 69.56 102 SER A O 1
ATOM 843 N N . ILE A 1 103 ? 14.880 -6.650 -19.784 1.00 73.50 103 ILE A N 1
ATOM 844 C CA . ILE A 1 103 ? 15.676 -6.792 -21.014 1.00 73.50 103 ILE A CA 1
ATOM 845 C C . ILE A 1 103 ? 14.756 -7.019 -22.219 1.00 73.50 103 ILE A C 1
ATOM 847 O O . ILE A 1 103 ? 14.904 -6.346 -23.234 1.00 73.50 103 ILE A O 1
ATOM 851 N N . HIS A 1 104 ? 13.764 -7.902 -22.098 1.00 71.88 104 HIS A N 1
ATOM 852 C CA . HIS A 1 104 ? 12.796 -8.154 -23.165 1.00 71.88 104 HIS A CA 1
ATOM 853 C C . HIS A 1 104 ? 12.007 -6.886 -23.544 1.00 71.88 104 HIS A C 1
ATOM 855 O O . HIS A 1 104 ? 11.836 -6.572 -24.721 1.00 71.88 104 HIS A O 1
ATOM 861 N N . GLN A 1 105 ? 11.587 -6.091 -22.558 1.00 67.88 105 GLN A N 1
ATOM 862 C CA . GLN A 1 105 ? 10.922 -4.808 -22.805 1.00 67.88 105 GLN A CA 1
ATOM 863 C C . GLN A 1 105 ? 11.826 -3.762 -23.473 1.00 67.88 105 GLN A C 1
ATOM 865 O O . GLN A 1 105 ? 11.307 -2.876 -24.148 1.00 67.88 105 GLN A O 1
ATOM 870 N N . LEU A 1 106 ? 13.147 -3.834 -23.280 1.00 68.75 106 LEU A N 1
ATOM 871 C CA . LEU A 1 106 ? 14.113 -2.999 -24.000 1.00 68.75 106 LEU A CA 1
ATOM 872 C C . LEU A 1 106 ? 14.302 -3.475 -25.444 1.00 68.75 106 LEU A C 1
ATOM 874 O O . LEU A 1 106 ? 14.460 -2.645 -26.327 1.00 68.75 106 LEU A O 1
ATOM 878 N N . THR A 1 107 ? 14.240 -4.786 -25.702 1.00 69.88 107 THR A N 1
ATOM 879 C CA . THR A 1 107 ? 14.359 -5.334 -27.067 1.00 69.88 107 THR A CA 1
ATOM 880 C C . THR A 1 107 ? 13.143 -5.067 -27.955 1.00 69.88 107 THR A C 1
ATOM 882 O O . THR A 1 107 ? 13.252 -5.172 -29.171 1.00 69.88 107 THR A O 1
ATOM 885 N N . LEU A 1 108 ? 11.994 -4.734 -27.360 1.00 70.56 108 LEU A N 1
ATOM 886 C CA . LEU A 1 108 ? 10.750 -4.418 -28.071 1.00 70.56 108 LEU A CA 1
ATOM 887 C C . LEU A 1 108 ? 10.526 -2.914 -28.292 1.00 70.56 108 LEU A C 1
ATOM 889 O O . LEU A 1 108 ? 9.578 -2.546 -28.980 1.00 70.56 108 LEU A O 1
ATOM 893 N N . GLY A 1 109 ? 11.329 -2.048 -27.668 1.00 63.72 109 GLY A N 1
ATOM 894 C CA . GLY A 1 109 ? 11.204 -0.598 -27.796 1.00 63.72 109 GLY A CA 1
ATOM 895 C C . GLY A 1 109 ? 12.278 -0.027 -28.714 1.00 63.72 109 GLY A C 1
ATOM 896 O O . GLY A 1 109 ? 13.453 -0.326 -28.536 1.00 63.72 109 GLY A O 1
ATOM 897 N N . ASP A 1 110 ? 11.888 0.854 -29.635 1.00 58.78 110 ASP A N 1
ATOM 898 C CA . ASP A 1 110 ? 12.819 1.545 -30.546 1.00 58.78 110 ASP A CA 1
ATOM 899 C C . ASP A 1 110 ? 13.743 2.555 -29.829 1.00 58.78 110 ASP A C 1
ATOM 901 O O . ASP A 1 110 ? 14.678 3.083 -30.429 1.00 58.78 110 ASP A O 1
ATOM 905 N N . ASP A 1 111 ? 13.514 2.814 -28.536 1.00 58.53 111 ASP A N 1
ATOM 906 C CA . ASP A 1 111 ? 14.271 3.771 -27.730 1.00 58.53 111 ASP A CA 1
ATOM 907 C C . ASP A 1 111 ? 14.792 3.113 -26.437 1.00 58.53 111 ASP A C 1
ATOM 909 O O . ASP A 1 111 ? 14.102 2.996 -25.416 1.00 58.53 111 ASP A O 1
ATOM 913 N 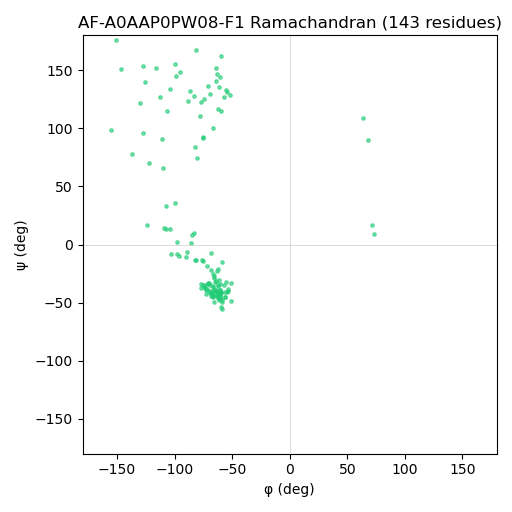N . VAL A 1 112 ? 16.046 2.653 -26.483 1.00 61.25 112 VAL A N 1
ATOM 914 C CA . VAL A 1 112 ? 16.799 2.192 -25.308 1.00 61.25 112 VAL A CA 1
ATOM 915 C C . VAL A 1 112 ? 17.354 3.420 -24.587 1.00 61.25 112 VAL A C 1
ATOM 917 O O . VAL A 1 112 ? 18.542 3.743 -24.648 1.00 61.25 112 VAL A O 1
ATOM 920 N N . SER A 1 113 ? 16.481 4.147 -23.896 1.00 63.34 113 SER A N 1
ATOM 921 C CA . SER A 1 113 ? 16.908 5.318 -23.137 1.00 63.34 113 SER A CA 1
ATOM 922 C C . SER A 1 113 ? 17.708 4.885 -21.900 1.00 63.34 113 SER A C 1
ATOM 924 O O . SER A 1 113 ? 17.304 3.990 -21.152 1.00 63.34 113 SER A O 1
ATOM 926 N N . ILE A 1 114 ? 18.825 5.565 -21.623 1.00 58.56 114 ILE A N 1
ATOM 927 C CA . ILE A 1 114 ? 19.713 5.309 -20.468 1.00 58.56 114 ILE A CA 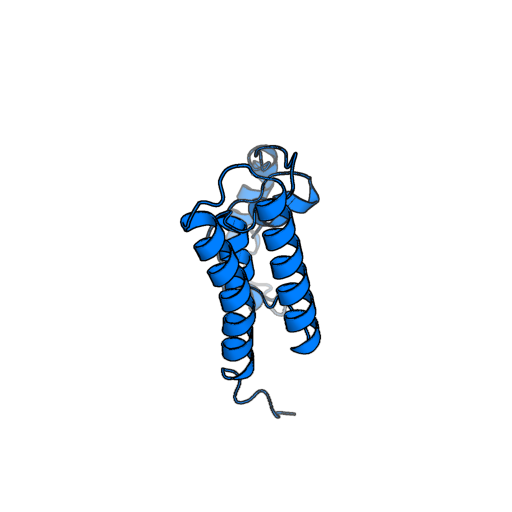1
ATOM 928 C C . ILE A 1 114 ? 18.942 5.266 -19.136 1.00 58.56 114 ILE A C 1
ATOM 930 O O . ILE A 1 114 ? 19.280 4.490 -18.242 1.00 58.56 114 ILE A O 1
ATOM 934 N N . LEU A 1 115 ? 17.876 6.063 -19.013 1.00 58.34 115 LEU A N 1
ATOM 935 C CA . LEU A 1 115 ? 16.997 6.078 -17.842 1.00 58.34 115 LEU A CA 1
ATOM 936 C C . LEU A 1 115 ? 16.324 4.720 -17.599 1.00 58.34 115 LEU A C 1
ATOM 938 O O . LEU A 1 115 ? 16.280 4.263 -16.464 1.00 58.34 115 LEU A O 1
ATOM 942 N N . ARG A 1 116 ? 15.909 4.019 -18.656 1.00 62.53 116 ARG A N 1
ATOM 943 C CA . ARG A 1 116 ? 15.226 2.722 -18.569 1.00 62.53 116 ARG A CA 1
ATOM 944 C C . ARG A 1 116 ? 16.181 1.591 -18.179 1.00 62.53 116 ARG A C 1
ATOM 946 O O . ARG A 1 116 ? 15.814 0.714 -17.401 1.00 62.53 116 ARG A O 1
ATOM 953 N N . ILE A 1 117 ? 17.434 1.656 -18.642 1.00 63.97 117 ILE A N 1
ATOM 954 C CA . ILE A 1 117 ? 18.514 0.760 -18.190 1.00 63.97 117 ILE A CA 1
ATOM 955 C C . ILE A 1 117 ? 18.853 1.021 -16.718 1.00 63.97 117 ILE A C 1
ATOM 957 O O . ILE A 1 117 ? 19.000 0.078 -15.939 1.00 63.97 117 ILE A O 1
ATOM 961 N N . ARG A 1 118 ? 18.979 2.295 -16.324 1.00 64.00 118 ARG A N 1
ATOM 962 C CA . ARG A 1 118 ? 19.265 2.692 -14.938 1.00 64.00 118 ARG A CA 1
ATOM 963 C C . ARG A 1 118 ? 18.174 2.209 -13.988 1.00 64.00 118 ARG A C 1
ATOM 965 O O . ARG A 1 118 ? 18.494 1.664 -12.935 1.00 64.00 118 ARG A O 1
ATOM 972 N N . ASP A 1 119 ? 16.920 2.397 -14.369 1.00 66.25 119 ASP A N 1
ATOM 973 C CA . ASP A 1 119 ? 15.763 1.938 -13.618 1.00 66.25 119 ASP A CA 1
ATOM 974 C C . ASP A 1 119 ? 15.823 0.413 -13.458 1.00 66.25 119 ASP A C 1
ATOM 976 O O . ASP A 1 119 ? 15.882 -0.080 -12.327 1.00 66.25 119 ASP A O 1
ATOM 980 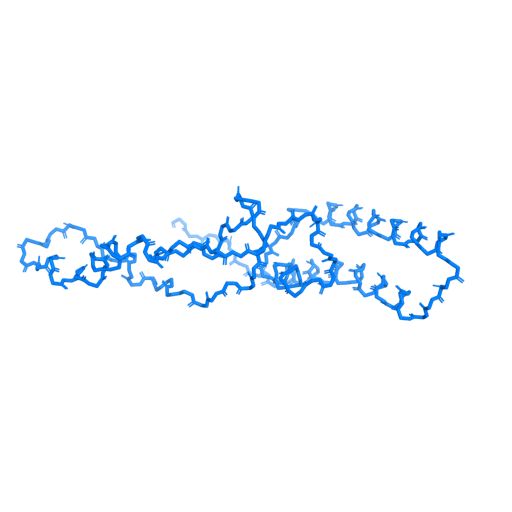N N . MET A 1 120 ? 15.961 -0.337 -14.555 1.00 64.56 120 MET A N 1
ATOM 981 C CA . MET A 1 120 ? 16.121 -1.795 -14.520 1.00 64.56 120 MET A CA 1
ATOM 982 C C . MET A 1 120 ? 17.239 -2.248 -13.564 1.00 64.56 120 MET A C 1
ATOM 984 O O . MET A 1 120 ? 17.015 -3.113 -12.719 1.00 64.56 120 MET A O 1
ATOM 988 N N . ALA A 1 121 ? 18.430 -1.650 -13.652 1.00 63.91 121 ALA A N 1
ATOM 989 C CA . ALA A 1 121 ? 19.544 -1.988 -12.769 1.00 63.91 121 ALA A CA 1
ATOM 990 C C . ALA A 1 121 ? 19.234 -1.665 -11.296 1.00 63.91 121 ALA A C 1
ATOM 992 O O . ALA A 1 121 ? 19.538 -2.464 -10.408 1.00 63.91 121 ALA A O 1
ATOM 993 N N . ALA A 1 122 ? 18.588 -0.526 -11.029 1.00 66.12 122 ALA A N 1
ATOM 994 C CA . ALA A 1 122 ? 18.183 -0.118 -9.688 1.00 66.12 122 ALA A CA 1
ATOM 995 C C . ALA A 1 122 ? 17.105 -1.040 -9.098 1.00 66.12 122 ALA A C 1
ATOM 997 O O . ALA A 1 122 ? 17.162 -1.339 -7.908 1.00 66.12 122 ALA A O 1
ATOM 998 N N . SER A 1 123 ? 16.165 -1.531 -9.910 1.00 65.94 123 SER A N 1
ATOM 999 C CA . SER A 1 123 ? 15.161 -2.526 -9.513 1.00 65.94 123 SER A CA 1
ATOM 1000 C C . SER A 1 123 ? 15.826 -3.810 -9.011 1.00 65.94 123 SER A C 1
ATOM 1002 O O . SER A 1 123 ? 15.651 -4.187 -7.851 1.00 65.94 123 SER A O 1
ATOM 1004 N N . THR A 1 124 ? 16.687 -4.412 -9.836 1.00 63.06 124 THR A N 1
ATOM 1005 C CA . THR A 1 124 ? 17.388 -5.665 -9.521 1.00 63.06 124 THR A CA 1
ATOM 1006 C C . THR A 1 124 ? 18.303 -5.521 -8.303 1.00 63.06 124 THR A C 1
ATOM 1008 O O . THR A 1 124 ? 18.297 -6.373 -7.414 1.00 63.06 124 THR A O 1
ATOM 1011 N N . LEU A 1 125 ? 19.055 -4.416 -8.212 1.00 64.12 125 LEU A N 1
ATOM 1012 C CA . LEU A 1 125 ? 19.926 -4.125 -7.069 1.00 64.12 125 LEU A CA 1
ATOM 1013 C C . LEU A 1 125 ? 19.137 -3.868 -5.783 1.00 64.12 125 LEU A C 1
ATOM 1015 O O . LEU A 1 125 ? 19.586 -4.275 -4.716 1.00 64.12 125 LEU A O 1
ATOM 1019 N N . THR A 1 126 ? 17.969 -3.226 -5.860 1.00 65.56 126 THR A N 1
ATOM 1020 C CA . THR A 1 126 ? 17.127 -2.986 -4.679 1.00 65.56 126 THR A CA 1
ATOM 1021 C C . THR A 1 126 ? 16.560 -4.295 -4.142 1.00 65.56 126 THR A C 1
ATOM 1023 O O . THR A 1 126 ? 16.623 -4.507 -2.935 1.00 65.56 126 THR A O 1
ATOM 1026 N N . THR A 1 127 ? 16.095 -5.198 -5.010 1.00 61.50 127 THR A N 1
ATOM 1027 C CA . THR A 1 127 ? 15.654 -6.544 -4.608 1.00 61.50 127 THR A CA 1
ATOM 1028 C C . THR A 1 127 ? 16.767 -7.289 -3.865 1.00 61.50 127 THR A C 1
ATOM 1030 O O . THR A 1 127 ? 16.549 -7.811 -2.779 1.00 61.50 127 THR A O 1
ATOM 1033 N N . ILE A 1 128 ? 18.001 -7.237 -4.375 1.00 62.59 128 ILE A N 1
ATOM 1034 C CA . ILE A 1 128 ? 19.161 -7.886 -3.741 1.00 62.59 128 ILE A CA 1
ATOM 1035 C C . ILE A 1 128 ? 19.565 -7.190 -2.421 1.00 62.59 128 ILE A C 1
ATOM 1037 O O . ILE A 1 128 ? 19.895 -7.850 -1.434 1.00 62.59 128 ILE A O 1
ATOM 1041 N N . HIS A 1 129 ? 19.554 -5.853 -2.379 1.00 60.81 129 HIS A N 1
ATOM 1042 C CA . HIS A 1 129 ? 20.038 -5.066 -1.237 1.00 60.81 129 HIS A CA 1
ATOM 1043 C C . HIS A 1 129 ? 19.054 -5.028 -0.058 1.00 60.81 129 HIS A C 1
ATOM 1045 O O . HIS A 1 129 ? 19.483 -5.072 1.098 1.00 60.81 129 HIS A O 1
ATOM 1051 N N . VAL A 1 130 ? 17.743 -4.957 -0.324 1.00 57.16 130 VAL A N 1
ATOM 1052 C CA . VAL A 1 130 ? 16.703 -5.005 0.719 1.00 57.16 130 VAL A CA 1
ATOM 1053 C C . VAL A 1 130 ? 16.785 -6.329 1.482 1.00 57.16 130 VAL A C 1
ATOM 1055 O O . VAL A 1 130 ? 16.736 -6.319 2.713 1.00 57.16 130 VAL A O 1
ATOM 1058 N N . ASP A 1 131 ? 17.051 -7.440 0.795 1.00 56.06 131 ASP A N 1
ATOM 1059 C CA . ASP A 1 131 ? 17.173 -8.750 1.438 1.00 56.06 131 ASP A CA 1
ATOM 1060 C C . ASP A 1 131 ? 18.473 -8.923 2.228 1.00 56.06 131 ASP A C 1
ATOM 1062 O O . ASP A 1 131 ? 18.446 -9.464 3.336 1.00 56.06 131 ASP A O 1
ATOM 1066 N N . TYR A 1 132 ? 19.597 -8.383 1.739 1.00 53.25 132 TYR A N 1
ATOM 1067 C CA . TYR A 1 132 ? 20.857 -8.384 2.495 1.00 53.25 132 TYR A CA 1
ATOM 1068 C C . TYR A 1 132 ? 20.733 -7.589 3.808 1.00 53.25 132 TYR A C 1
ATOM 1070 O O . TYR A 1 132 ? 21.299 -7.967 4.835 1.00 53.25 132 TYR A O 1
ATOM 1078 N N . ARG A 1 133 ? 19.949 -6.502 3.803 1.00 49.12 133 ARG A N 1
ATOM 1079 C CA . ARG A 1 133 ? 19.682 -5.671 4.986 1.00 49.12 133 ARG A CA 1
ATOM 1080 C C . ARG A 1 133 ? 18.723 -6.340 5.976 1.00 49.12 133 ARG A C 1
ATOM 1082 O O . ARG A 1 133 ? 18.925 -6.192 7.175 1.00 49.12 133 ARG A O 1
ATOM 1089 N N . ILE A 1 134 ? 17.710 -7.075 5.510 1.00 50.78 134 ILE A N 1
ATOM 1090 C CA . ILE A 1 134 ? 16.760 -7.790 6.385 1.00 50.78 134 ILE A CA 1
ATOM 1091 C C . ILE A 1 134 ? 17.433 -9.008 7.040 1.00 50.78 134 ILE A C 1
ATOM 1093 O O . ILE A 1 134 ? 17.195 -9.263 8.221 1.00 50.78 134 ILE A O 1
ATOM 1097 N N . HIS A 1 135 ? 18.295 -9.728 6.313 1.00 47.75 135 HIS A N 1
ATOM 1098 C CA . HIS A 1 135 ? 19.043 -10.862 6.865 1.00 47.75 135 HIS A CA 1
ATOM 1099 C C . HIS A 1 135 ? 20.133 -10.443 7.863 1.00 47.75 135 HIS A C 1
ATOM 1101 O O . HIS A 1 135 ? 20.339 -11.148 8.845 1.00 47.75 135 HIS A O 1
ATOM 1107 N N . ASN A 1 136 ? 20.774 -9.283 7.674 1.00 46.44 136 ASN A N 1
ATOM 1108 C CA . ASN A 1 136 ? 21.870 -8.823 8.540 1.00 46.44 136 ASN A CA 1
ATOM 1109 C C . ASN A 1 136 ? 21.457 -7.822 9.639 1.00 46.44 136 ASN A C 1
ATOM 1111 O O . ASN A 1 136 ? 22.315 -7.353 10.382 1.00 46.44 136 ASN A O 1
ATOM 1115 N N . MET A 1 137 ? 20.166 -7.486 9.768 1.00 38.16 137 MET A N 1
ATOM 1116 C CA . MET A 1 137 ? 19.629 -6.653 10.864 1.00 38.16 137 MET A CA 1
ATOM 1117 C C . MET A 1 137 ? 18.793 -7.432 11.893 1.00 38.16 137 MET A C 1
ATOM 1119 O O . MET A 1 137 ? 18.130 -6.817 12.724 1.00 38.16 137 MET A O 1
ATOM 1123 N N . LEU A 1 138 ? 18.837 -8.768 11.889 1.00 39.12 138 LEU A N 1
ATOM 1124 C CA . LEU A 1 138 ? 18.305 -9.577 12.988 1.00 39.12 138 LEU A CA 1
ATOM 1125 C C . LEU A 1 138 ? 19.429 -10.269 13.772 1.00 39.12 138 LEU A C 1
ATOM 1127 O O . LEU A 1 138 ? 19.769 -11.410 13.466 1.00 39.12 138 LEU A O 1
ATOM 1131 N N . PRO A 1 139 ? 19.964 -9.642 14.829 1.00 38.00 139 PRO A N 1
ATOM 1132 C CA . PRO A 1 139 ? 20.425 -10.375 15.989 1.00 38.00 139 PRO A CA 1
ATOM 1133 C C . PRO A 1 139 ? 19.230 -10.586 16.949 1.00 38.00 139 PRO A C 1
ATOM 1135 O O . PRO A 1 139 ? 18.495 -9.650 17.251 1.00 38.00 139 PRO A O 1
ATOM 1138 N N . PHE A 1 140 ? 19.064 -11.823 17.424 1.00 38.34 140 PHE A N 1
ATOM 1139 C CA . PHE A 1 140 ? 18.242 -12.247 18.570 1.00 38.34 140 PHE A CA 1
ATOM 1140 C C . PHE A 1 140 ? 16.706 -12.139 18.480 1.00 38.34 140 PHE A C 1
ATOM 1142 O O . PHE A 1 140 ? 16.081 -11.211 18.983 1.00 38.34 140 PHE A O 1
ATOM 1149 N N . PHE A 1 141 ? 16.089 -13.218 17.998 1.00 33.66 141 PHE A N 1
ATOM 1150 C CA . PHE A 1 141 ? 14.962 -13.827 18.715 1.00 33.66 141 PHE A CA 1
ATOM 1151 C C . PHE A 1 141 ? 15.333 -15.288 19.005 1.00 33.66 141 PHE A C 1
ATOM 1153 O O . PHE A 1 141 ? 14.803 -16.205 18.388 1.00 33.66 141 PHE A O 1
ATOM 1160 N N . GLU A 1 142 ? 16.294 -15.489 19.907 1.00 35.81 142 GLU A N 1
ATOM 1161 C CA . GLU A 1 142 ? 16.484 -16.768 20.596 1.00 35.81 142 GLU A CA 1
ATOM 1162 C C . GLU A 1 142 ? 16.152 -16.571 22.083 1.00 35.81 142 GLU A C 1
ATOM 1164 O O . GLU A 1 142 ? 16.654 -15.651 22.723 1.00 35.81 142 GLU A O 1
ATOM 1169 N N . GLU A 1 143 ? 15.256 -17.446 22.548 1.00 34.84 143 GLU A N 1
ATOM 1170 C CA . GLU A 1 143 ? 14.986 -17.898 23.920 1.00 34.84 143 GLU A CA 1
ATOM 1171 C C . GLU A 1 143 ? 14.473 -16.908 24.988 1.00 34.84 143 GLU A C 1
ATOM 1173 O O . GLU A 1 143 ? 15.189 -16.105 25.575 1.00 34.84 143 GLU A O 1
ATOM 1178 N N . SER A 1 144 ? 13.198 -17.081 25.354 1.00 30.44 144 SER A N 1
ATOM 1179 C CA . SER A 1 144 ? 12.774 -17.140 26.764 1.00 30.44 144 SER A CA 1
ATOM 1180 C C . SER A 1 144 ? 11.463 -17.926 26.864 1.00 30.44 144 SER A C 1
ATOM 1182 O O . SER A 1 144 ? 10.381 -17.419 26.564 1.00 30.44 144 SER A O 1
ATOM 1184 N N . HIS A 1 145 ? 11.611 -19.204 27.216 1.00 38.22 145 HIS A N 1
ATOM 1185 C CA . HIS A 1 145 ? 10.586 -19.985 27.904 1.00 38.22 145 HIS A CA 1
ATOM 1186 C C . HIS A 1 145 ? 10.555 -19.602 29.385 1.00 38.22 145 HIS A C 1
ATOM 1188 O O . HIS A 1 145 ? 11.634 -19.245 29.913 1.00 38.22 145 HIS A O 1
#

Mean predicted aligned error: 13.56 Å